Protein AF-T1JHD0-F1 (afdb_monomer_lite)

Sequence (119 aa):
MEEAVSEKTEIKDEDSEDVLVLVELAGIIDSDFSERIIDKNYKILGIETENPIIQIGHNVFSGEFKDPLGTIAIFQEKPEESTPENKQLELKHLVSKKLRMKRTFINEKSQSSSGVSKN

Secondary structure (DSSP, 8-state):
-------------TT-----EEEEEES---TTHHHHHTT--EEEE-TTSSS-EEEETTEEEEEEEE--SS-EEEEEE-TTT-BTTB--EEEEEEE-EEEEEEEE------S--------

Foldseek 3Di:
DDDPPPPVPDPDDPPDDDADEAEAEPDDPDPCVVVVQPPWDKDWDPPVDQWIWIDGPPWIKTKGKDFDDDKDWDWDWPPVPDDPVRTDIDTDDIHGIYIYIYTDDDDDDDPPDPPPDDD

InterPro domains:
  IPR019481 Transcription factor TFIIIC, triple barrel domain [PF10419] (14-106)
  IPR042771 TFIIIC subunit GTF3C6-like [PTHR21860] (9-114)

Organism: Strigamia maritima (NCBI:txid126957)

Structure (mmCIF, N/CA/C/O backbone):
data_AF-T1JHD0-F1
#
_entry.id   AF-T1JHD0-F1
#
loop_
_atom_site.group_PDB
_atom_site.id
_atom_site.type_symbol
_atom_site.label_atom_id
_atom_site.label_alt_id
_atom_site.label_comp_id
_atom_site.label_asym_id
_atom_site.label_entity_id
_atom_site.label_seq_id
_atom_site.pdbx_PDB_ins_code
_atom_site.Cartn_x
_atom_site.Cartn_y
_atom_site.Cartn_z
_atom_site.occupancy
_atom_site.B_iso_or_equiv
_atom_site.auth_seq_id
_atom_site.auth_comp_id
_atom_site.auth_asym_id
_atom_site.auth_atom_id
_atom_site.pdbx_PDB_model_num
ATOM 1 N N . MET A 1 1 ? 43.590 -18.645 9.768 1.00 40.44 1 MET A N 1
ATOM 2 C CA . MET A 1 1 ? 42.411 -17.981 10.349 1.00 40.44 1 MET A CA 1
ATOM 3 C C . MET A 1 1 ? 41.354 -18.025 9.270 1.00 40.44 1 MET A C 1
ATOM 5 O O . MET A 1 1 ? 41.495 -17.314 8.289 1.00 40.44 1 MET A O 1
ATOM 9 N N . GLU A 1 2 ? 40.426 -18.972 9.373 1.00 38.44 2 GLU A N 1
ATOM 10 C CA . GLU A 1 2 ? 39.252 -19.029 8.500 1.00 38.44 2 GLU A CA 1
ATOM 11 C C . GLU A 1 2 ? 38.263 -17.977 8.999 1.00 38.44 2 GLU A C 1
ATOM 13 O O . GLU A 1 2 ? 37.808 -18.041 10.142 1.00 38.44 2 GLU A O 1
ATOM 18 N N . GLU A 1 3 ? 37.980 -16.974 8.172 1.00 41.56 3 GLU A N 1
ATOM 19 C CA . GLU A 1 3 ? 36.838 -16.096 8.393 1.00 41.56 3 GLU A CA 1
ATOM 20 C C . GLU A 1 3 ? 35.576 -16.869 8.013 1.00 41.56 3 GLU A C 1
ATOM 22 O O . GLU A 1 3 ? 35.302 -17.119 6.840 1.00 41.56 3 GLU A O 1
ATOM 27 N N . ALA A 1 4 ? 34.813 -17.278 9.024 1.00 45.16 4 ALA A N 1
ATOM 28 C CA . ALA A 1 4 ? 33.462 -17.771 8.829 1.00 45.16 4 ALA A CA 1
ATOM 29 C C . ALA A 1 4 ? 32.577 -16.594 8.396 1.00 45.16 4 ALA A C 1
ATOM 31 O O . ALA A 1 4 ? 32.208 -15.742 9.208 1.00 45.16 4 ALA A O 1
ATOM 32 N N . VAL A 1 5 ? 32.243 -16.543 7.107 1.00 47.06 5 VAL A N 1
ATOM 33 C CA . VAL A 1 5 ? 31.154 -15.706 6.603 1.00 47.06 5 VAL A CA 1
ATOM 34 C C . VAL A 1 5 ? 29.863 -16.277 7.183 1.00 47.06 5 VAL A C 1
ATOM 36 O O . VAL A 1 5 ? 29.398 -17.341 6.784 1.00 47.06 5 VAL A O 1
ATOM 39 N N . SER A 1 6 ? 29.325 -15.589 8.190 1.00 48.62 6 SER A N 1
ATOM 40 C CA . SER A 1 6 ? 28.012 -15.868 8.767 1.00 48.62 6 SER A CA 1
ATOM 41 C C . SER A 1 6 ? 26.947 -15.450 7.756 1.00 48.62 6 SER A C 1
ATOM 43 O O . SER A 1 6 ? 26.430 -14.332 7.784 1.00 48.62 6 SER A O 1
ATOM 45 N N . GLU A 1 7 ? 26.673 -16.335 6.805 1.00 53.03 7 GLU A N 1
ATOM 46 C CA . GLU A 1 7 ? 25.520 -16.240 5.926 1.00 53.03 7 GLU A CA 1
ATOM 47 C C . GLU A 1 7 ? 24.288 -16.490 6.799 1.00 53.03 7 GLU A C 1
ATOM 49 O O . GLU A 1 7 ? 24.008 -17.611 7.223 1.00 53.03 7 GLU A O 1
ATOM 54 N N . LYS A 1 8 ? 23.599 -15.411 7.182 1.00 49.00 8 LYS A N 1
ATOM 55 C CA . LYS A 1 8 ? 22.377 -15.483 7.979 1.00 49.00 8 LYS A CA 1
ATOM 56 C C . LYS A 1 8 ? 21.274 -16.047 7.084 1.00 49.00 8 LYS A C 1
ATOM 58 O O . LYS A 1 8 ? 20.546 -15.295 6.448 1.00 49.00 8 LYS A O 1
ATOM 63 N N . THR A 1 9 ? 21.208 -17.370 6.994 1.00 47.53 9 THR A N 1
ATOM 64 C CA . THR A 1 9 ? 20.176 -18.091 6.254 1.00 47.53 9 THR A CA 1
ATOM 65 C C . THR A 1 9 ? 18.838 -17.809 6.930 1.00 47.53 9 THR A C 1
ATOM 67 O O . THR A 1 9 ? 18.613 -18.179 8.083 1.00 47.53 9 THR A O 1
ATOM 70 N N . GLU A 1 10 ? 17.975 -17.070 6.242 1.00 58.38 10 GLU A N 1
ATOM 71 C CA . GLU A 1 10 ? 16.596 -16.847 6.653 1.00 58.38 10 GLU A CA 1
ATOM 72 C C . GLU A 1 10 ? 15.873 -18.197 6.550 1.00 58.38 10 GLU A C 1
ATOM 74 O O . GLU A 1 10 ? 15.732 -18.758 5.464 1.00 58.38 10 GLU A O 1
ATOM 79 N N . ILE A 1 11 ? 15.504 -18.777 7.693 1.00 55.44 11 ILE A N 1
ATOM 80 C CA . ILE A 1 11 ? 14.737 -20.023 7.735 1.00 55.44 11 ILE A CA 1
ATOM 81 C C . ILE A 1 11 ? 13.319 -19.661 7.289 1.00 55.44 11 ILE A C 1
ATOM 83 O O . ILE A 1 11 ? 12.556 -19.092 8.065 1.00 55.44 11 ILE A O 1
ATOM 87 N N . LYS A 1 12 ? 12.993 -19.922 6.020 1.00 51.66 12 LYS A N 1
ATOM 88 C CA . LYS A 1 12 ? 11.613 -19.886 5.529 1.00 51.66 12 LYS A CA 1
ATOM 89 C C . LYS A 1 12 ? 10.886 -21.115 6.070 1.00 51.66 12 LYS A C 1
ATOM 91 O O . LYS A 1 12 ? 11.293 -22.236 5.772 1.00 51.66 12 LYS A O 1
ATOM 96 N N . ASP A 1 13 ? 9.832 -20.904 6.852 1.00 64.62 13 ASP A N 1
ATOM 97 C CA . ASP A 1 13 ? 8.902 -21.969 7.228 1.00 64.62 13 ASP A CA 1
ATOM 98 C C . ASP A 1 13 ? 8.265 -22.521 5.940 1.00 64.62 13 ASP A C 1
ATOM 100 O O . ASP A 1 13 ? 7.697 -21.749 5.163 1.00 64.62 13 ASP A O 1
ATOM 104 N N . GLU A 1 14 ? 8.371 -23.833 5.693 1.00 65.25 14 GLU A N 1
ATOM 105 C CA . GLU A 1 14 ? 7.890 -24.499 4.460 1.00 65.25 14 GLU A CA 1
ATOM 106 C C . GLU A 1 14 ? 6.390 -24.274 4.178 1.00 65.25 14 GLU A C 1
ATOM 108 O O . GLU A 1 14 ? 5.963 -24.407 3.034 1.00 65.25 14 GLU A O 1
ATOM 113 N N . ASP A 1 15 ? 5.614 -23.859 5.186 1.00 67.94 15 ASP A N 1
ATOM 114 C CA . ASP A 1 15 ? 4.172 -23.594 5.097 1.00 67.94 15 ASP A CA 1
ATOM 115 C C . ASP A 1 15 ? 3.811 -22.101 4.923 1.00 67.94 15 ASP A C 1
ATOM 117 O O . ASP A 1 15 ? 2.632 -21.740 4.907 1.00 67.94 15 ASP A O 1
ATOM 121 N N . SER A 1 16 ? 4.797 -21.202 4.827 1.00 70.81 16 SER A N 1
ATOM 122 C CA . SER A 1 16 ? 4.551 -19.759 4.680 1.00 70.81 16 SER A CA 1
ATOM 123 C C . SER A 1 16 ? 4.436 -19.336 3.207 1.00 70.81 16 SER A C 1
ATOM 125 O O . SER A 1 16 ? 5.405 -19.357 2.449 1.00 70.81 16 SER A O 1
ATOM 127 N N . GLU A 1 17 ? 3.234 -18.923 2.788 1.00 78.56 17 GLU A N 1
ATOM 128 C CA . GLU A 1 17 ? 2.999 -18.316 1.470 1.00 78.56 17 GLU A CA 1
ATOM 129 C C . GLU A 1 17 ? 3.132 -16.784 1.539 1.00 78.56 17 GLU A C 1
ATOM 131 O O . GLU A 1 17 ? 2.385 -16.110 2.254 1.00 78.56 17 GLU A O 1
ATOM 136 N N . ASP A 1 18 ? 4.058 -16.215 0.762 1.00 82.56 18 ASP A N 1
ATOM 137 C CA . ASP A 1 18 ? 4.188 -14.762 0.616 1.00 82.56 18 ASP A CA 1
ATOM 138 C C . ASP A 1 18 ? 2.971 -14.186 -0.130 1.00 82.56 18 ASP A C 1
ATOM 140 O O . ASP A 1 18 ? 2.602 -14.644 -1.215 1.00 82.56 18 ASP A O 1
ATOM 144 N N . VAL A 1 19 ? 2.359 -13.130 0.414 1.00 86.50 19 VAL A N 1
ATOM 145 C CA . VAL A 1 19 ? 1.182 -12.480 -0.182 1.00 86.50 19 VAL A CA 1
ATOM 146 C C . VAL A 1 19 ? 1.540 -11.093 -0.704 1.00 86.50 19 VAL A C 1
ATOM 148 O O . VAL A 1 19 ? 1.938 -10.209 0.053 1.00 86.50 19 VAL A O 1
ATOM 151 N N . LEU A 1 20 ? 1.308 -10.861 -1.999 1.00 91.19 20 LEU A N 1
ATOM 152 C CA . LEU A 1 20 ? 1.434 -9.538 -2.607 1.00 91.19 20 LEU A CA 1
ATOM 153 C C . LEU A 1 20 ? 0.098 -8.782 -2.554 1.00 91.19 20 LEU A C 1
ATOM 155 O O . LEU A 1 20 ? -0.936 -9.288 -2.994 1.00 91.19 20 LEU A O 1
ATOM 159 N N . VAL A 1 21 ? 0.123 -7.550 -2.038 1.00 93.06 21 VAL A N 1
ATOM 160 C CA . VAL A 1 21 ? -1.062 -6.693 -1.875 1.00 93.06 21 VAL A CA 1
ATOM 161 C C . VAL A 1 21 ? -0.832 -5.347 -2.557 1.00 93.06 21 VAL A C 1
ATOM 163 O O . VAL A 1 21 ? 0.174 -4.684 -2.311 1.00 93.06 21 VAL A O 1
ATOM 166 N N . LEU A 1 22 ? -1.786 -4.904 -3.381 1.00 94.69 22 LEU A N 1
ATOM 167 C CA . LEU A 1 22 ? -1.777 -3.545 -3.925 1.00 94.69 22 LEU A CA 1
ATOM 168 C C . LEU A 1 22 ? -2.252 -2.566 -2.849 1.00 94.69 22 LEU A C 1
ATOM 170 O O . LEU A 1 22 ? -3.399 -2.651 -2.413 1.00 94.69 22 LEU A O 1
ATOM 174 N N . VAL A 1 23 ? -1.421 -1.592 -2.481 1.00 93.88 23 VAL A N 1
ATOM 175 C CA . VAL A 1 23 ? -1.809 -0.516 -1.559 1.00 93.88 23 VAL A CA 1
ATOM 176 C C . VAL A 1 23 ? -2.245 0.719 -2.347 1.00 93.88 23 VAL A C 1
ATOM 178 O O . VAL A 1 23 ? -1.455 1.330 -3.061 1.00 93.88 23 VAL A O 1
ATOM 181 N N . GLU A 1 24 ? -3.509 1.107 -2.199 1.00 93.19 24 GLU A N 1
ATOM 182 C CA . GLU A 1 24 ? -4.081 2.313 -2.802 1.00 93.19 24 GLU A CA 1
ATOM 183 C C . GLU A 1 24 ? -4.148 3.428 -1.749 1.00 93.19 24 GLU A C 1
ATOM 185 O O . GLU A 1 24 ? -4.943 3.346 -0.813 1.00 93.19 24 GLU A O 1
ATOM 190 N N . LEU A 1 25 ? -3.336 4.481 -1.893 1.00 91.75 25 LEU A N 1
ATOM 191 C CA . LEU A 1 25 ? -3.328 5.631 -0.982 1.00 91.75 25 LEU A CA 1
ATOM 192 C C . LEU A 1 25 ? -4.280 6.731 -1.479 1.00 91.75 25 LEU A C 1
ATOM 194 O O . LEU A 1 25 ? -3.984 7.441 -2.437 1.00 91.75 25 LEU A O 1
ATOM 198 N N . ALA A 1 26 ? -5.413 6.915 -0.803 1.00 90.12 26 ALA A N 1
ATOM 199 C CA . ALA A 1 26 ? -6.368 7.982 -1.083 1.00 90.12 26 ALA A CA 1
ATOM 200 C C . ALA A 1 26 ? -6.160 9.202 -0.168 1.00 90.12 26 ALA A C 1
ATOM 202 O O . ALA A 1 26 ? -5.867 9.077 1.026 1.00 90.12 26 ALA A O 1
ATOM 203 N N . GLY A 1 27 ? -6.393 10.400 -0.716 1.00 83.06 27 GLY A N 1
ATOM 204 C CA . GLY A 1 27 ? -6.265 11.666 0.020 1.00 83.06 27 GLY A CA 1
ATOM 205 C C . GLY A 1 27 ? -4.860 12.275 -0.008 1.00 83.06 27 GLY A C 1
ATOM 206 O O . GLY A 1 27 ? -4.562 13.153 0.802 1.00 83.06 27 GLY A O 1
ATOM 207 N N . ILE A 1 28 ? -4.008 11.812 -0.925 1.00 81.44 28 ILE A N 1
ATOM 208 C CA . ILE A 1 28 ? -2.773 12.496 -1.308 1.00 81.44 28 ILE A CA 1
ATOM 209 C C . ILE A 1 28 ? -3.120 13.544 -2.364 1.00 81.44 28 ILE A C 1
ATOM 211 O O . ILE A 1 28 ? -3.736 13.212 -3.373 1.00 81.44 28 ILE A O 1
ATOM 215 N N . ILE A 1 29 ? -2.751 14.797 -2.114 1.00 72.38 29 ILE A N 1
ATOM 216 C CA . ILE A 1 29 ? -2.977 15.919 -3.043 1.00 72.38 29 ILE A CA 1
ATOM 217 C C . ILE A 1 29 ? -1.648 16.371 -3.669 1.00 72.38 29 ILE A C 1
ATOM 219 O O . ILE A 1 29 ? -1.632 16.920 -4.767 1.00 72.38 29 ILE A O 1
ATOM 223 N N . ASP A 1 30 ? -0.531 16.090 -2.997 1.00 77.62 30 ASP A N 1
ATOM 224 C CA . ASP A 1 30 ? 0.801 16.483 -3.442 1.00 77.62 30 ASP A CA 1
ATOM 225 C C . ASP A 1 30 ? 1.279 15.588 -4.592 1.00 77.62 30 ASP A C 1
ATOM 227 O O . ASP A 1 30 ? 1.412 14.371 -4.434 1.00 77.62 30 ASP A O 1
ATOM 231 N N . SER A 1 31 ? 1.571 16.193 -5.743 1.00 77.06 31 SER A N 1
ATOM 232 C CA . SER A 1 31 ? 2.011 15.492 -6.957 1.00 77.06 31 SER A CA 1
ATOM 233 C C . SER A 1 31 ? 3.383 14.823 -6.824 1.00 77.06 31 SER A C 1
ATOM 235 O O . SER A 1 31 ? 3.651 13.836 -7.497 1.00 77.06 31 SER A O 1
ATOM 237 N N . ASP A 1 32 ? 4.239 15.336 -5.943 1.00 80.88 32 ASP A N 1
ATOM 238 C CA . ASP A 1 32 ? 5.585 14.837 -5.639 1.00 80.88 32 ASP A CA 1
ATOM 239 C C . ASP A 1 32 ? 5.598 13.862 -4.447 1.00 80.88 32 ASP A C 1
ATOM 241 O O . ASP A 1 32 ? 6.660 13.434 -3.994 1.00 80.88 32 ASP A O 1
ATOM 245 N N . PHE A 1 33 ? 4.429 13.486 -3.909 1.00 80.81 33 PHE A N 1
ATOM 246 C CA . PHE A 1 33 ? 4.352 12.584 -2.760 1.00 80.81 33 PHE A CA 1
ATOM 247 C C . PHE A 1 33 ? 5.124 11.286 -2.997 1.00 80.81 33 PHE A C 1
ATOM 249 O O . PHE A 1 33 ? 5.882 10.887 -2.119 1.00 80.81 33 PHE A O 1
ATOM 256 N N . SER A 1 34 ? 4.973 10.680 -4.179 1.00 80.44 34 SER A N 1
ATOM 257 C CA . SER A 1 34 ? 5.671 9.452 -4.571 1.00 80.44 34 SER A CA 1
ATOM 258 C C . SER A 1 34 ? 7.187 9.598 -4.446 1.00 80.44 34 SER A C 1
ATOM 260 O O . SER A 1 34 ? 7.820 8.773 -3.79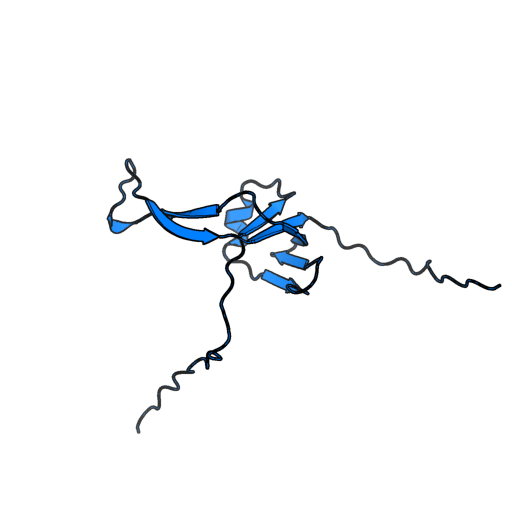7 1.00 80.44 34 SER A O 1
ATOM 262 N N . GLU A 1 35 ? 7.762 10.682 -4.970 1.00 83.00 35 GLU A N 1
ATOM 263 C CA . GLU A 1 35 ? 9.206 10.947 -4.907 1.00 83.00 35 GLU A CA 1
ATOM 264 C C . GLU A 1 35 ? 9.694 11.076 -3.461 1.00 83.00 35 GLU A C 1
ATOM 266 O O . GLU A 1 35 ? 10.723 10.521 -3.083 1.00 83.00 35 GLU A O 1
ATOM 271 N N . ARG A 1 36 ? 8.911 11.742 -2.605 1.00 80.25 36 ARG A N 1
ATOM 272 C CA . ARG A 1 36 ? 9.278 11.952 -1.199 1.00 80.25 36 ARG A CA 1
ATOM 273 C C . ARG A 1 36 ? 9.198 10.701 -0.336 1.00 80.25 36 ARG A C 1
ATOM 275 O O . ARG A 1 36 ? 9.757 10.728 0.763 1.00 80.25 36 ARG A O 1
ATOM 282 N N . ILE A 1 37 ? 8.455 9.673 -0.755 1.00 79.69 37 ILE A N 1
ATOM 283 C CA . ILE A 1 37 ? 8.232 8.466 0.051 1.00 79.69 37 ILE A CA 1
ATOM 284 C C . ILE A 1 37 ? 9.068 7.262 -0.372 1.00 79.69 37 ILE A C 1
ATOM 286 O O . ILE A 1 37 ? 9.168 6.339 0.431 1.00 79.69 37 ILE A O 1
ATOM 290 N N . ILE A 1 38 ? 9.680 7.277 -1.562 1.00 76.88 38 ILE A N 1
ATOM 291 C CA . ILE A 1 38 ? 10.498 6.160 -2.072 1.00 76.88 38 ILE A CA 1
ATOM 292 C C . ILE A 1 38 ? 11.583 5.750 -1.064 1.00 76.88 38 ILE A C 1
ATOM 294 O O . ILE A 1 38 ? 11.748 4.563 -0.801 1.00 76.88 38 ILE A O 1
ATOM 298 N N . ASP A 1 39 ? 12.225 6.722 -0.413 1.00 78.19 39 ASP A N 1
ATOM 299 C CA . ASP A 1 39 ? 13.304 6.475 0.556 1.00 78.19 39 ASP A CA 1
ATOM 300 C C . ASP A 1 39 ? 12.846 6.554 2.024 1.00 78.19 39 ASP A C 1
ATOM 302 O O . ASP A 1 39 ? 13.659 6.684 2.946 1.00 78.19 39 ASP A O 1
ATOM 306 N N . LYS A 1 40 ? 11.533 6.565 2.286 1.00 79.75 40 LYS A N 1
ATOM 307 C CA . LYS A 1 40 ? 11.011 6.696 3.652 1.00 79.75 40 LYS A CA 1
ATOM 308 C C . LYS A 1 40 ? 10.720 5.337 4.257 1.00 79.75 40 LYS A C 1
ATOM 310 O O . LYS A 1 40 ? 10.012 4.512 3.692 1.00 79.75 40 LYS A O 1
ATOM 315 N N . ASN A 1 41 ? 11.151 5.182 5.505 1.00 84.38 41 ASN A N 1
ATOM 316 C CA . ASN A 1 41 ? 10.670 4.104 6.353 1.00 84.38 41 ASN A CA 1
ATOM 317 C C . ASN A 1 41 ? 9.154 4.226 6.535 1.00 84.38 41 ASN A C 1
ATOM 319 O O . ASN A 1 41 ? 8.631 5.304 6.846 1.00 84.38 41 ASN A O 1
ATOM 323 N N . TYR A 1 42 ? 8.470 3.100 6.393 1.00 89.50 42 TYR A N 1
ATOM 324 C CA . TYR A 1 42 ? 7.056 2.960 6.693 1.00 89.50 42 TYR A CA 1
ATOM 325 C C . TYR A 1 42 ? 6.868 2.070 7.919 1.00 89.50 42 TYR A C 1
ATOM 327 O O . TYR A 1 42 ? 7.700 1.222 8.241 1.00 89.50 42 TYR A O 1
ATOM 335 N N . LYS A 1 43 ? 5.766 2.289 8.632 1.00 94.12 43 LYS A N 1
ATOM 336 C CA . LYS A 1 43 ? 5.338 1.449 9.754 1.00 94.12 43 LYS A CA 1
ATOM 337 C C . LYS A 1 43 ? 3.943 0.937 9.470 1.00 94.12 43 LYS A C 1
ATOM 339 O O . LYS A 1 43 ? 3.099 1.707 9.016 1.00 94.12 43 LYS A O 1
ATOM 344 N N . ILE A 1 44 ? 3.713 -0.332 9.769 1.00 95.00 44 ILE A N 1
ATOM 345 C CA . ILE A 1 44 ? 2.416 -0.983 9.612 1.00 95.00 44 ILE A CA 1
ATOM 346 C C . ILE A 1 44 ? 1.996 -1.504 10.981 1.00 95.00 44 ILE A C 1
ATOM 348 O O . ILE A 1 44 ? 2.800 -2.105 11.692 1.00 95.00 44 ILE A O 1
ATOM 352 N N . LEU A 1 45 ? 0.746 -1.257 11.356 1.00 97.06 45 LEU A N 1
ATOM 353 C CA . LEU A 1 45 ? 0.143 -1.760 12.582 1.00 97.06 45 LEU A CA 1
ATOM 354 C C . LEU A 1 45 ? -1.139 -2.513 12.236 1.00 97.06 45 LEU A C 1
ATOM 356 O O . LEU A 1 45 ? -2.018 -1.968 11.571 1.00 97.06 45 LEU A O 1
ATOM 360 N N . GLY A 1 46 ? -1.242 -3.749 12.725 1.00 96.31 46 GLY A N 1
ATOM 361 C CA . GLY A 1 46 ? -2.452 -4.558 12.600 1.00 96.31 46 GLY A CA 1
ATOM 362 C C . GLY A 1 46 ? -2.784 -4.952 11.161 1.00 96.31 46 GLY A C 1
ATOM 363 O O . GLY A 1 46 ? -3.943 -4.847 10.780 1.00 96.31 46 GLY A O 1
ATOM 364 N N . ILE A 1 47 ? -1.798 -5.394 10.366 1.00 94.31 47 ILE A N 1
ATOM 365 C CA . ILE A 1 47 ? -2.018 -5.818 8.967 1.00 94.31 47 ILE A CA 1
ATOM 366 C C . ILE A 1 47 ? -3.053 -6.944 8.835 1.00 94.31 47 ILE A C 1
ATOM 368 O O . ILE A 1 47 ? -3.798 -6.965 7.867 1.00 94.31 47 ILE A O 1
ATOM 372 N N . GLU A 1 48 ? -3.154 -7.805 9.847 1.00 92.81 48 GLU A N 1
ATOM 373 C CA . GLU A 1 48 ? -4.131 -8.901 9.921 1.00 92.81 48 GLU A CA 1
ATOM 374 C C . GLU A 1 48 ? -5.520 -8.456 10.410 1.00 92.81 48 GLU A C 1
ATOM 376 O O . GLU A 1 48 ? -6.424 -9.271 10.577 1.00 92.81 48 GLU A O 1
ATOM 381 N N . THR A 1 49 ? -5.700 -7.169 10.716 1.00 95.81 49 THR A N 1
ATOM 382 C CA . THR A 1 49 ? -6.982 -6.635 11.191 1.00 95.81 49 THR A CA 1
ATOM 383 C C . THR A 1 49 ? -7.801 -6.082 10.031 1.00 95.81 49 THR A C 1
ATOM 385 O O . THR A 1 49 ? -7.268 -5.749 8.976 1.00 95.81 49 THR A O 1
ATOM 388 N N . GLU A 1 50 ? -9.105 -5.904 10.244 1.00 94.69 50 GLU A N 1
ATOM 389 C CA . GLU A 1 50 ? -9.985 -5.268 9.254 1.00 94.69 50 GLU A CA 1
ATOM 390 C C . GLU A 1 50 ? -9.581 -3.819 8.936 1.00 94.69 50 GLU A C 1
ATOM 392 O O . GLU A 1 50 ? -9.869 -3.326 7.846 1.00 94.69 50 GLU A O 1
ATOM 397 N N . ASN A 1 51 ? -8.916 -3.141 9.883 1.00 96.44 51 ASN A N 1
ATOM 398 C CA . ASN A 1 51 ? -8.575 -1.722 9.808 1.00 96.44 51 ASN A CA 1
ATOM 399 C C . ASN A 1 51 ? -7.078 -1.484 10.091 1.00 96.44 51 ASN A C 1
ATOM 401 O O . ASN A 1 51 ? -6.731 -0.923 11.138 1.00 96.44 51 ASN A O 1
ATOM 405 N N . PRO A 1 52 ? -6.167 -1.911 9.197 1.00 97.38 52 PRO A N 1
ATOM 406 C CA . PRO A 1 52 ? -4.737 -1.719 9.392 1.00 97.38 52 PRO A CA 1
ATOM 407 C C . PRO A 1 52 ? -4.361 -0.238 9.313 1.00 97.38 52 PRO A C 1
ATOM 409 O O . PRO A 1 52 ? -4.946 0.537 8.553 1.00 97.38 52 PRO A O 1
ATOM 412 N N . ILE A 1 53 ? -3.328 0.153 10.055 1.00 97.25 53 ILE A N 1
ATOM 413 C CA . ILE A 1 53 ? -2.777 1.509 10.019 1.00 97.25 53 ILE A CA 1
ATOM 414 C C . ILE A 1 53 ? -1.409 1.484 9.345 1.00 97.25 53 ILE A C 1
ATOM 416 O O . ILE A 1 53 ? -0.548 0.687 9.715 1.00 97.25 53 ILE A O 1
ATOM 420 N N . ILE A 1 54 ? -1.185 2.392 8.394 1.00 95.31 54 ILE A N 1
ATOM 421 C CA . ILE A 1 54 ? 0.137 2.623 7.799 1.00 95.31 54 ILE A CA 1
ATOM 422 C C . ILE A 1 54 ? 0.565 4.056 8.083 1.00 95.31 54 ILE A C 1
ATOM 424 O O . ILE A 1 54 ? -0.196 4.999 7.864 1.00 95.31 54 ILE A O 1
ATOM 428 N N . GLN A 1 55 ? 1.804 4.227 8.533 1.00 93.56 55 GLN A N 1
ATOM 429 C CA . GLN A 1 55 ? 2.448 5.528 8.638 1.00 93.56 55 GLN A CA 1
ATOM 430 C C . GLN A 1 55 ? 3.609 5.621 7.647 1.00 93.56 55 GLN A C 1
ATOM 432 O O . GLN A 1 55 ? 4.528 4.805 7.693 1.00 93.56 55 GLN A O 1
ATOM 437 N N . ILE A 1 56 ? 3.586 6.650 6.796 1.00 91.06 56 ILE A N 1
ATOM 438 C CA . ILE A 1 56 ? 4.646 6.970 5.831 1.00 91.06 56 ILE A CA 1
ATOM 439 C C . ILE A 1 56 ? 5.105 8.404 6.097 1.00 91.06 56 ILE A C 1
ATOM 441 O O . ILE A 1 56 ? 4.373 9.372 5.855 1.00 91.06 56 ILE A O 1
ATOM 445 N N . GLY A 1 57 ? 6.308 8.552 6.654 1.00 87.62 57 GLY A N 1
ATOM 446 C CA . GLY A 1 57 ? 6.769 9.837 7.177 1.00 87.62 57 GLY A CA 1
ATOM 447 C C . GLY A 1 57 ? 5.798 10.390 8.229 1.00 87.62 57 GLY A C 1
ATOM 448 O O . GLY A 1 57 ? 5.581 9.774 9.273 1.00 87.62 57 GLY A O 1
ATOM 449 N N . HIS A 1 58 ? 5.216 11.561 7.961 1.00 86.31 58 HIS A N 1
ATOM 450 C CA . HIS A 1 58 ? 4.274 12.232 8.871 1.00 86.31 58 HIS A CA 1
ATOM 451 C C . HIS A 1 58 ? 2.804 11.917 8.552 1.00 86.31 58 HIS A C 1
ATOM 453 O O . HIS A 1 58 ? 1.906 12.393 9.242 1.00 86.31 58 HIS A O 1
ATOM 459 N N . ASN A 1 59 ? 2.537 11.151 7.492 1.00 90.00 59 ASN A N 1
ATOM 460 C CA . ASN A 1 59 ? 1.181 10.833 7.072 1.00 90.00 59 ASN A CA 1
ATOM 461 C C . ASN A 1 59 ? 0.750 9.492 7.649 1.00 90.00 59 ASN A C 1
ATOM 463 O O . ASN A 1 59 ? 1.465 8.501 7.519 1.00 90.00 59 ASN A O 1
ATOM 467 N N . VAL A 1 60 ? -0.436 9.477 8.250 1.00 93.75 60 VAL A N 1
ATOM 468 C CA . VAL A 1 60 ? -1.068 8.280 8.799 1.00 93.75 60 VAL A CA 1
ATOM 469 C C . VAL A 1 60 ? -2.280 7.943 7.945 1.00 93.75 60 VAL A C 1
ATOM 471 O O . VAL A 1 60 ? -3.033 8.827 7.531 1.00 93.75 60 VAL A O 1
ATOM 474 N N . PHE A 1 61 ? -2.462 6.659 7.669 1.00 95.50 61 PHE A N 1
ATOM 475 C CA . PHE A 1 61 ? -3.561 6.139 6.877 1.00 95.50 61 PHE A CA 1
ATOM 476 C C . PHE A 1 61 ? -4.236 4.993 7.614 1.00 95.50 61 PHE A C 1
ATOM 478 O O . PHE A 1 61 ? -3.552 4.1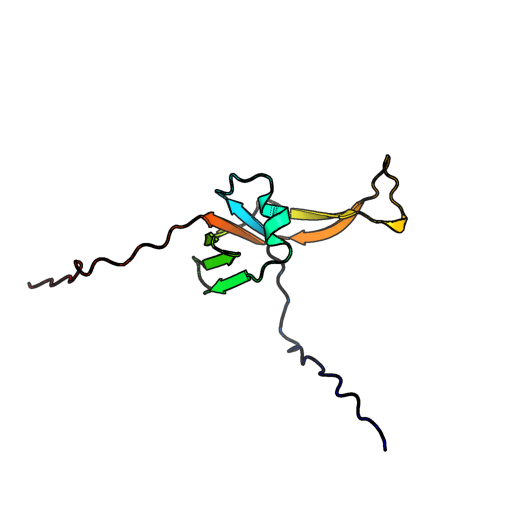68 8.214 1.00 95.50 61 PHE A O 1
ATOM 485 N N . SER A 1 62 ? -5.561 4.931 7.512 1.00 96.81 62 SER A N 1
ATOM 486 C CA . SER A 1 62 ? -6.367 3.796 7.958 1.00 96.81 62 SER A CA 1
ATOM 487 C C . SER A 1 62 ? -6.900 3.043 6.745 1.00 96.81 62 SER A C 1
ATOM 489 O O . SER A 1 62 ? -7.340 3.670 5.772 1.00 96.81 62 SER A O 1
ATOM 491 N N . GLY A 1 63 ? -6.777 1.723 6.776 1.00 97.00 63 GLY A N 1
ATOM 492 C CA . GLY A 1 63 ? -7.028 0.833 5.655 1.00 97.00 63 GLY A CA 1
ATOM 493 C C . GLY A 1 63 ? -8.290 0.005 5.775 1.00 97.00 63 GLY A C 1
ATOM 494 O O . GLY A 1 63 ? -8.833 -0.163 6.854 1.00 97.00 63 GLY A O 1
ATOM 495 N N . GLU A 1 64 ? -8.714 -0.548 4.647 1.00 97.06 64 GLU A N 1
ATOM 496 C CA . GLU A 1 64 ? -9.681 -1.639 4.565 1.00 97.06 64 GLU A CA 1
ATOM 497 C C . GLU A 1 64 ? -9.298 -2.520 3.369 1.00 97.06 64 GLU A C 1
ATOM 499 O O . GLU A 1 64 ? -9.021 -2.003 2.274 1.00 97.06 64 GLU A O 1
ATOM 504 N N . PHE A 1 65 ? -9.269 -3.841 3.553 1.00 95.81 65 PHE A N 1
ATOM 505 C CA . PHE A 1 65 ? -9.070 -4.766 2.438 1.00 95.81 65 PHE A CA 1
ATOM 506 C C . PHE A 1 65 ? -10.288 -4.756 1.512 1.00 95.81 65 PHE A C 1
ATOM 508 O O . PHE A 1 65 ? -11.436 -4.706 1.948 1.00 95.81 65 PHE A O 1
ATOM 515 N N . LYS A 1 66 ? -10.034 -4.773 0.207 1.00 94.00 66 LYS A N 1
ATOM 516 C CA . LYS A 1 66 ? -11.050 -4.800 -0.840 1.00 94.00 66 LYS A CA 1
ATOM 517 C C . LYS A 1 66 ? -10.689 -5.853 -1.867 1.00 94.00 66 LYS A C 1
ATOM 519 O O . LYS A 1 66 ? -9.571 -5.855 -2.384 1.00 94.00 66 LYS A O 1
ATOM 524 N N . ASP A 1 67 ? -11.677 -6.651 -2.236 1.00 89.88 67 ASP A N 1
ATOM 525 C CA . ASP A 1 67 ? -11.553 -7.558 -3.365 1.00 89.88 67 ASP A CA 1
ATOM 526 C C . ASP A 1 67 ? -11.681 -6.752 -4.668 1.00 89.88 67 ASP A C 1
ATOM 528 O O . ASP A 1 67 ? -12.692 -6.071 -4.886 1.00 89.88 67 ASP A O 1
ATOM 532 N N . PRO A 1 68 ? -10.648 -6.739 -5.527 1.00 88.56 68 PRO A N 1
ATOM 533 C CA . PRO A 1 68 ? -10.764 -6.153 -6.849 1.00 88.56 68 PRO A CA 1
ATOM 534 C C . PRO A 1 68 ? -11.680 -7.017 -7.726 1.00 88.56 68 PRO A C 1
ATOM 536 O O . PRO A 1 68 ? -11.702 -8.242 -7.625 1.00 88.56 68 PRO A O 1
ATOM 539 N N . LEU A 1 69 ? -12.409 -6.381 -8.644 1.00 90.19 69 LEU A N 1
ATOM 540 C CA . LEU A 1 69 ? -13.054 -7.111 -9.732 1.00 90.19 69 LEU A CA 1
ATOM 541 C C . LEU A 1 69 ? -11.986 -7.468 -10.773 1.00 90.19 69 LEU A C 1
ATOM 543 O O . LEU A 1 69 ? -11.453 -6.581 -11.439 1.00 90.19 69 LEU A O 1
ATOM 547 N N . GLY A 1 70 ? -11.677 -8.758 -10.903 1.00 90.25 70 GLY A N 1
ATOM 548 C CA . GLY A 1 70 ? -10.653 -9.264 -11.820 1.00 90.25 70 GLY A CA 1
ATOM 549 C C . GLY A 1 70 ? -9.258 -9.336 -11.192 1.00 90.25 70 GLY A C 1
ATOM 550 O O . GLY A 1 70 ? -9.111 -9.523 -9.987 1.00 90.25 70 GLY A O 1
ATOM 551 N N . THR A 1 71 ? -8.222 -9.212 -12.022 1.00 91.88 71 THR A N 1
ATOM 552 C CA . THR A 1 71 ? -6.815 -9.316 -11.608 1.00 91.88 71 THR A CA 1
ATOM 553 C C . THR A 1 71 ? -6.079 -8.028 -11.938 1.00 91.88 71 THR A C 1
ATOM 555 O O . THR A 1 71 ? -6.211 -7.493 -13.037 1.00 91.88 71 THR A O 1
ATOM 558 N N . ILE A 1 72 ? -5.285 -7.533 -10.994 1.00 94.00 72 ILE A N 1
ATOM 559 C CA . ILE A 1 72 ? -4.422 -6.373 -11.205 1.00 94.00 72 ILE A CA 1
ATOM 560 C C . ILE A 1 72 ? -3.092 -6.875 -11.772 1.00 94.00 72 ILE A C 1
ATOM 562 O O . ILE A 1 72 ? -2.410 -7.667 -11.127 1.00 94.00 72 ILE A O 1
ATOM 566 N N . ALA A 1 73 ? -2.712 -6.404 -12.958 1.00 94.75 73 ALA A N 1
ATOM 567 C CA . ALA A 1 73 ? -1.412 -6.683 -13.564 1.00 94.75 73 ALA A CA 1
ATOM 568 C C . ALA A 1 73 ? -0.464 -5.492 -13.365 1.00 94.75 73 ALA A C 1
ATOM 570 O O . ALA A 1 73 ? -0.804 -4.361 -13.714 1.00 94.75 73 ALA A O 1
ATOM 571 N N . ILE A 1 74 ? 0.720 -5.745 -12.806 1.00 94.56 74 ILE A N 1
ATOM 572 C CA . ILE A 1 74 ? 1.776 -4.745 -12.605 1.00 94.56 74 ILE A CA 1
ATOM 573 C C . ILE A 1 74 ? 2.894 -5.035 -13.600 1.00 94.56 74 ILE A C 1
ATOM 575 O O . ILE A 1 74 ? 3.442 -6.137 -13.609 1.00 94.56 74 ILE A O 1
ATOM 579 N N . PHE A 1 75 ? 3.241 -4.037 -14.407 1.00 95.19 75 PHE A N 1
ATOM 580 C CA . PHE A 1 75 ? 4.319 -4.108 -15.389 1.00 95.19 75 PHE A CA 1
ATOM 581 C C . PHE A 1 75 ? 5.530 -3.303 -14.918 1.00 95.19 75 PHE A C 1
ATOM 583 O O . PHE A 1 75 ? 5.372 -2.305 -14.214 1.00 95.19 75 PHE A O 1
ATOM 590 N N . GLN A 1 76 ? 6.728 -3.720 -15.320 1.00 92.94 76 GLN A N 1
ATOM 591 C CA . GLN A 1 76 ? 7.955 -2.941 -15.147 1.00 92.94 76 GLN A CA 1
ATOM 592 C C . GLN A 1 76 ? 8.636 -2.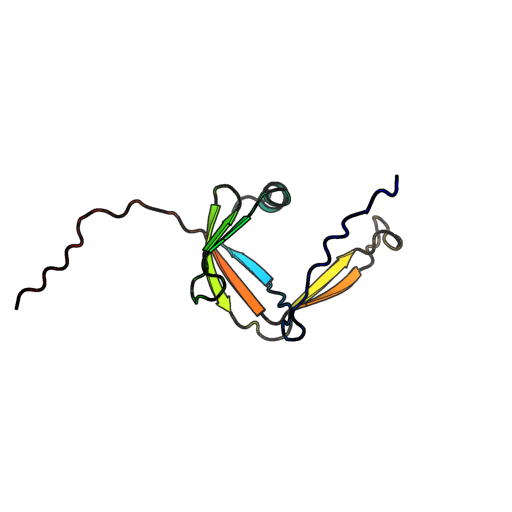697 -16.493 1.00 92.94 76 GLN A C 1
ATOM 594 O O . GLN A 1 76 ? 8.479 -3.487 -17.423 1.00 92.94 76 GLN A O 1
ATOM 599 N N . GLU A 1 77 ? 9.364 -1.586 -16.600 1.00 93.06 77 GLU A N 1
ATOM 600 C CA . GLU A 1 77 ? 10.200 -1.310 -17.770 1.00 93.06 77 GLU A CA 1
ATOM 601 C C . GLU A 1 77 ? 11.384 -2.279 -17.796 1.00 93.06 77 GLU A C 1
ATOM 603 O O . GLU A 1 77 ? 12.004 -2.521 -16.762 1.00 93.06 77 GLU A O 1
ATOM 608 N N . LYS A 1 78 ? 11.704 -2.801 -18.982 1.00 91.69 78 LYS A N 1
ATOM 609 C CA . LYS A 1 78 ? 12.922 -3.568 -19.253 1.00 91.69 78 LYS A CA 1
ATOM 610 C C . LYS A 1 78 ? 14.024 -2.598 -19.678 1.00 91.69 78 LYS A C 1
ATOM 612 O O . LYS A 1 78 ? 14.028 -2.199 -20.846 1.0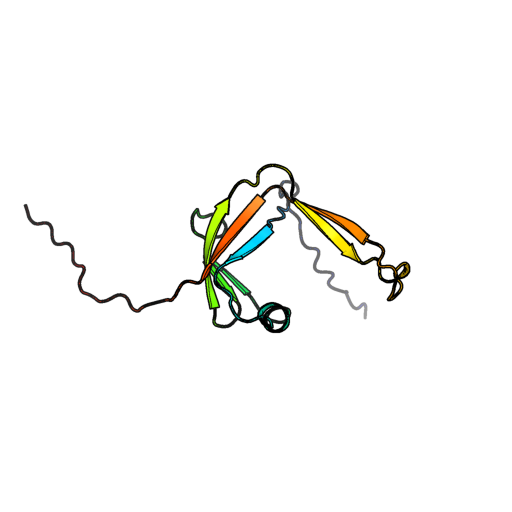0 91.69 78 LYS A O 1
ATOM 617 N N . PRO A 1 79 ? 14.945 -2.184 -18.787 1.00 81.88 79 PRO A N 1
ATOM 618 C CA . PRO A 1 79 ? 15.860 -1.080 -19.080 1.00 81.88 79 PRO A CA 1
ATOM 619 C C . PRO A 1 79 ? 16.801 -1.401 -20.244 1.00 81.88 79 PRO A C 1
ATOM 621 O O . PRO A 1 79 ? 17.133 -0.523 -21.029 1.00 81.88 79 PRO A O 1
ATOM 624 N N . GLU A 1 80 ? 17.187 -2.671 -20.374 1.00 85.31 80 GLU A N 1
ATOM 625 C CA . GLU A 1 80 ? 18.121 -3.158 -21.396 1.00 85.31 80 GLU A CA 1
ATOM 626 C C . GLU A 1 80 ? 17.522 -3.165 -22.810 1.00 85.31 80 GLU A C 1
ATOM 628 O O . GLU A 1 80 ? 18.247 -3.050 -23.794 1.00 85.31 80 GLU A O 1
ATOM 633 N N . GLU A 1 81 ? 16.197 -3.282 -22.916 1.00 83.06 81 GLU A N 1
ATOM 634 C CA . GLU A 1 81 ? 15.470 -3.389 -24.188 1.00 83.06 81 GLU A CA 1
ATOM 635 C C . GLU A 1 81 ? 14.690 -2.104 -24.526 1.00 83.06 81 GLU A C 1
ATOM 637 O O . GLU A 1 81 ? 14.044 -2.023 -25.572 1.00 83.06 81 GLU A O 1
ATOM 642 N N . SER A 1 82 ? 14.723 -1.103 -23.640 1.00 83.88 82 SER A N 1
ATOM 643 C CA . SER A 1 82 ? 13.959 0.137 -23.780 1.00 83.88 82 SER A CA 1
ATOM 644 C C . SER A 1 82 ? 14.800 1.260 -24.375 1.00 83.88 82 SER A C 1
ATOM 646 O O . SER A 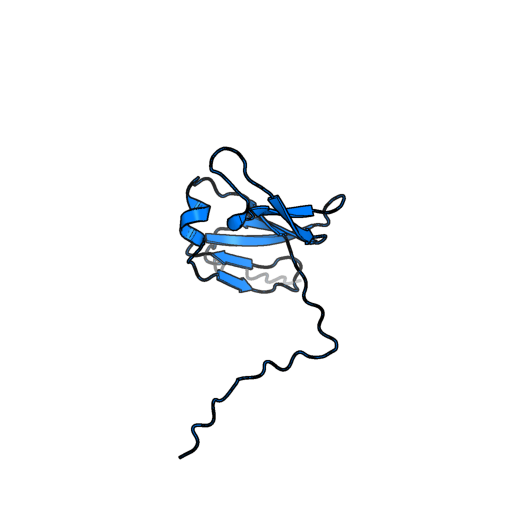1 82 ? 15.945 1.482 -23.990 1.00 83.88 82 SER A O 1
ATOM 648 N N . THR A 1 83 ? 14.195 2.036 -25.270 1.00 86.44 83 THR A N 1
ATOM 649 C CA . THR A 1 83 ? 14.728 3.321 -25.736 1.00 86.44 83 THR A CA 1
ATOM 650 C C . THR A 1 83 ? 13.849 4.467 -25.215 1.00 86.44 83 THR A C 1
ATOM 652 O O . THR A 1 83 ? 12.703 4.230 -24.822 1.00 86.44 83 THR A O 1
ATOM 655 N N . PRO A 1 84 ? 14.324 5.731 -25.218 1.00 83.38 84 PRO A N 1
ATOM 656 C CA . PRO A 1 84 ? 13.515 6.880 -24.784 1.00 83.38 84 PRO A CA 1
ATOM 657 C C . PRO A 1 84 ? 12.181 7.028 -25.534 1.00 83.38 84 PRO A C 1
ATOM 659 O O . PRO A 1 84 ? 11.225 7.592 -25.011 1.00 83.38 84 PRO A O 1
ATOM 662 N N . GLU A 1 85 ? 12.133 6.515 -26.761 1.00 86.75 85 GLU A N 1
ATOM 663 C CA . GLU A 1 85 ? 11.003 6.572 -27.690 1.00 86.75 85 GLU A CA 1
ATOM 664 C C . GLU A 1 85 ? 10.187 5.270 -27.747 1.00 86.75 85 GLU A C 1
ATOM 666 O O . GLU A 1 85 ? 9.057 5.282 -28.232 1.00 86.75 85 GLU A O 1
ATOM 671 N N . ASN A 1 86 ? 10.717 4.160 -27.222 1.00 87.00 86 ASN A N 1
ATOM 672 C CA . ASN A 1 86 ? 10.027 2.876 -27.165 1.00 87.00 86 ASN A CA 1
ATOM 673 C C . ASN A 1 86 ? 10.359 2.123 -25.870 1.00 87.00 86 ASN A C 1
ATOM 675 O O . ASN A 1 86 ? 11.405 1.484 -25.743 1.00 87.00 86 ASN A O 1
ATOM 679 N N . LYS A 1 87 ? 9.439 2.193 -24.908 1.00 89.00 87 LYS A N 1
ATOM 680 C CA . LYS A 1 87 ? 9.559 1.512 -23.618 1.00 89.00 87 LYS A CA 1
ATOM 681 C C . LYS A 1 87 ? 9.021 0.092 -23.724 1.00 89.00 87 LYS A C 1
ATOM 683 O O . LYS A 1 87 ? 7.824 -0.098 -23.936 1.00 89.00 87 LYS A O 1
ATOM 688 N N . GLN A 1 88 ? 9.894 -0.891 -23.535 1.00 93.12 88 GLN A N 1
ATOM 689 C CA . GLN A 1 88 ? 9.493 -2.290 -23.443 1.00 93.12 88 GLN A CA 1
ATOM 690 C C . GLN A 1 88 ? 9.042 -2.598 -22.019 1.00 93.12 88 GLN A C 1
ATOM 692 O O . GLN A 1 88 ? 9.751 -2.314 -21.052 1.00 93.12 88 GLN A O 1
ATOM 697 N N . LEU A 1 89 ? 7.849 -3.175 -21.895 1.00 94.12 89 LEU A N 1
ATOM 698 C CA . LEU A 1 89 ? 7.252 -3.536 -20.615 1.00 94.12 89 LEU A CA 1
ATOM 699 C C . LEU A 1 89 ? 7.215 -5.051 -20.461 1.00 94.12 89 LEU A C 1
ATOM 701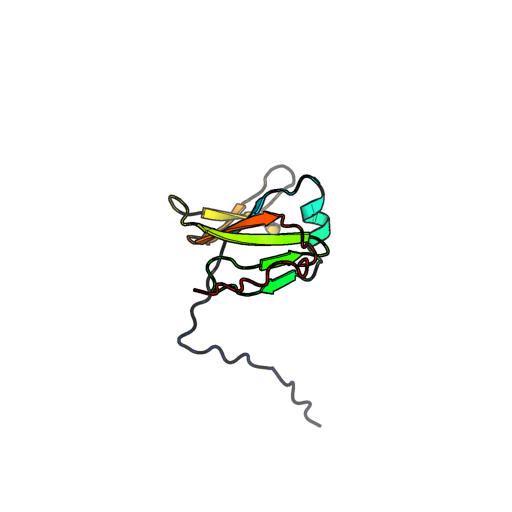 O O . LEU A 1 89 ? 6.860 -5.772 -21.392 1.00 94.12 89 LEU A O 1
ATOM 705 N N . GLU A 1 90 ? 7.506 -5.526 -19.259 1.00 94.56 90 GLU A N 1
ATOM 706 C CA . GLU A 1 90 ? 7.306 -6.919 -18.879 1.00 94.56 90 GLU A CA 1
ATOM 707 C C . GLU A 1 90 ? 6.332 -7.038 -17.714 1.00 94.56 90 GLU A C 1
ATOM 709 O O . GLU A 1 90 ? 6.284 -6.185 -16.825 1.00 94.56 90 GLU A O 1
ATOM 714 N N . LEU A 1 91 ? 5.527 -8.100 -17.731 1.00 95.56 91 LEU A N 1
ATOM 715 C CA . LEU A 1 91 ? 4.633 -8.411 -16.626 1.00 95.56 91 LEU A CA 1
ATOM 716 C C . LEU A 1 91 ? 5.475 -8.804 -15.407 1.00 95.56 91 LEU A C 1
ATOM 718 O O . LEU A 1 91 ? 6.160 -9.822 -15.436 1.00 95.56 91 LEU A O 1
ATOM 722 N N . LYS A 1 92 ? 5.390 -8.015 -14.335 1.00 94.44 92 LYS A N 1
ATOM 723 C CA . LYS A 1 92 ? 6.122 -8.246 -13.086 1.00 94.44 92 LYS A CA 1
ATOM 724 C C . LYS A 1 92 ? 5.296 -9.047 -12.086 1.00 94.44 92 LYS A C 1
ATOM 726 O O . LYS A 1 92 ? 5.789 -10.005 -11.500 1.00 94.44 92 LYS A O 1
ATOM 731 N N . HIS A 1 93 ? 4.039 -8.649 -11.878 1.00 94.75 93 HIS A N 1
ATOM 732 C CA . HIS A 1 93 ? 3.179 -9.255 -10.863 1.00 94.75 93 HIS A CA 1
ATOM 733 C C . HIS A 1 93 ? 1.713 -9.325 -11.288 1.00 94.75 93 HIS A C 1
ATOM 735 O O . HIS A 1 93 ? 1.209 -8.446 -11.989 1.00 94.75 93 HIS A O 1
ATOM 741 N N . LEU A 1 94 ? 1.020 -10.341 -10.774 1.00 93.69 94 LEU A N 1
ATOM 742 C CA . LEU A 1 94 ? -0.435 -10.449 -10.775 1.00 93.69 94 LEU A CA 1
ATOM 743 C C . LEU A 1 94 ? -0.917 -10.388 -9.327 1.00 93.69 94 LEU A C 1
ATOM 745 O O . LEU A 1 94 ? -0.440 -11.137 -8.479 1.00 93.69 94 LEU A O 1
ATOM 749 N N . VAL A 1 95 ? -1.839 -9.476 -9.043 1.00 94.38 95 VAL A N 1
ATOM 750 C CA . VAL A 1 95 ? -2.319 -9.192 -7.690 1.00 94.38 95 VAL A CA 1
ATOM 751 C C . VAL A 1 95 ? -3.832 -9.362 -7.636 1.00 94.38 95 VAL A C 1
ATOM 753 O O . VAL A 1 95 ? -4.565 -8.824 -8.469 1.00 94.38 95 VAL A O 1
ATOM 756 N N . SER A 1 96 ? -4.299 -10.099 -6.631 1.00 91.25 96 SER A N 1
ATOM 757 C CA . SER A 1 96 ? -5.720 -10.349 -6.357 1.00 91.25 96 SER A CA 1
ATOM 758 C C . SER A 1 96 ? -6.207 -9.719 -5.050 1.00 91.25 96 SER A C 1
ATOM 760 O O . SER A 1 96 ? -7.400 -9.749 -4.778 1.00 91.25 96 SER A O 1
ATOM 762 N N . LYS A 1 97 ? -5.315 -9.115 -4.252 1.00 92.06 97 LYS A N 1
ATOM 763 C CA . LYS A 1 97 ? -5.657 -8.429 -2.999 1.00 92.06 97 LYS A CA 1
ATOM 764 C C . LYS A 1 97 ? -5.343 -6.942 -3.088 1.00 92.06 97 LYS A C 1
ATOM 766 O O . LYS A 1 97 ? -4.235 -6.555 -3.464 1.00 92.06 97 LYS A O 1
ATOM 771 N N . LYS A 1 98 ? -6.301 -6.101 -2.700 1.00 95.38 98 LYS A N 1
ATOM 772 C CA . LYS A 1 98 ? -6.119 -4.650 -2.628 1.00 95.38 98 LYS A CA 1
ATOM 773 C C . LYS A 1 98 ? -6.374 -4.154 -1.211 1.00 95.38 98 LYS A C 1
ATOM 775 O O . LYS A 1 98 ? -7.383 -4.492 -0.605 1.00 95.38 98 LYS A O 1
ATOM 780 N N . LEU A 1 99 ? -5.493 -3.301 -0.708 1.00 96.50 99 LEU A N 1
ATOM 781 C CA . LEU A 1 99 ? -5.665 -2.578 0.542 1.00 96.50 99 LEU A CA 1
ATOM 782 C C . LEU A 1 99 ? -5.920 -1.103 0.228 1.00 96.50 99 LEU A C 1
ATOM 784 O O . LEU A 1 99 ? -5.037 -0.399 -0.266 1.00 96.50 99 LEU A O 1
ATOM 788 N N . ARG A 1 100 ? -7.141 -0.629 0.491 1.00 96.19 100 ARG A N 1
ATOM 789 C CA . ARG A 1 100 ? -7.513 0.770 0.261 1.00 96.19 100 ARG A CA 1
ATOM 790 C C . ARG A 1 100 ? -7.274 1.578 1.527 1.00 96.19 100 ARG A C 1
ATOM 792 O O . ARG A 1 100 ? -7.956 1.377 2.523 1.00 96.19 100 ARG A O 1
ATOM 799 N N . MET A 1 101 ? -6.368 2.541 1.455 1.00 96.44 101 MET A N 1
ATOM 800 C CA . MET A 1 101 ? -5.932 3.367 2.576 1.00 96.44 101 MET A CA 1
ATOM 801 C C . MET A 1 101 ? -6.469 4.792 2.438 1.00 96.44 101 MET A C 1
ATOM 803 O O . MET A 1 101 ? -6.333 5.413 1.386 1.00 96.44 101 MET A O 1
ATOM 807 N N . LYS A 1 102 ? -7.049 5.352 3.500 1.00 95.69 102 LYS A N 1
ATOM 808 C CA . LYS A 1 102 ? -7.489 6.756 3.552 1.00 95.69 102 LYS A CA 1
ATOM 809 C C . LYS A 1 102 ? -6.660 7.532 4.565 1.00 95.69 102 LYS A C 1
ATOM 811 O O . LYS A 1 102 ? -6.481 7.080 5.700 1.00 95.69 102 LYS A O 1
ATOM 816 N N . ARG A 1 103 ? -6.186 8.719 4.173 1.00 94.25 103 ARG A N 1
ATOM 817 C CA . ARG A 1 103 ? -5.461 9.618 5.082 1.00 94.25 103 ARG A CA 1
ATOM 818 C C . ARG A 1 103 ? -6.307 9.907 6.325 1.00 94.25 103 ARG A C 1
ATOM 820 O O . ARG A 1 103 ? -7.473 10.275 6.212 1.00 94.25 103 ARG A O 1
ATOM 827 N N . THR A 1 104 ? -5.714 9.715 7.496 1.00 93.62 104 THR A N 1
ATOM 828 C CA . THR A 1 104 ? -6.364 9.839 8.802 1.00 93.62 104 THR A CA 1
ATOM 829 C C . THR A 1 104 ? -5.544 10.772 9.687 1.00 93.62 104 THR A C 1
ATOM 831 O O . THR A 1 104 ? -4.318 10.687 9.724 1.00 93.62 104 THR A O 1
ATOM 834 N N . PHE A 1 105 ? -6.224 11.663 10.405 1.00 92.50 105 PHE A N 1
ATOM 835 C CA . PHE A 1 105 ? -5.601 12.587 11.348 1.00 92.50 105 PHE A CA 1
ATOM 836 C C . PHE A 1 105 ? -5.776 12.058 12.768 1.00 92.50 105 PHE A C 1
ATOM 838 O O . PHE A 1 105 ? -6.887 11.726 13.182 1.00 92.50 105 PHE A O 1
ATOM 845 N N . ILE A 1 106 ? -4.669 11.962 13.498 1.00 90.94 106 ILE A N 1
ATOM 846 C CA . ILE A 1 106 ? -4.672 11.534 14.895 1.00 90.94 106 ILE A CA 1
ATOM 847 C C . ILE A 1 106 ? -5.040 12.741 15.752 1.00 90.94 106 ILE A C 1
ATOM 849 O O . ILE A 1 106 ? -4.398 13.783 15.661 1.00 90.94 106 ILE A O 1
ATOM 853 N N . ASN A 1 107 ? -6.055 12.575 16.595 1.00 90.88 107 ASN A N 1
ATOM 854 C CA . ASN A 1 107 ? -6.462 13.567 17.581 1.00 90.88 107 ASN A CA 1
ATOM 855 C C . ASN A 1 107 ? -6.261 12.996 18.983 1.00 90.88 107 ASN A C 1
ATOM 857 O O . ASN A 1 107 ? -6.414 11.791 19.198 1.00 90.88 107 ASN A O 1
ATOM 861 N N . GLU A 1 108 ? -5.957 13.863 19.944 1.00 92.69 108 GLU A N 1
ATOM 862 C CA . GLU A 1 108 ? -5.958 13.476 21.350 1.00 92.69 108 GLU A CA 1
ATOM 863 C C . GLU A 1 108 ? -7.359 13.023 21.766 1.00 92.69 108 GLU A C 1
ATOM 865 O O . GLU A 1 108 ? -8.373 13.638 21.422 1.00 92.69 108 GLU A O 1
ATOM 870 N N . LYS A 1 109 ? -7.430 11.929 22.524 1.00 90.06 109 LYS A N 1
ATOM 871 C CA . LYS A 1 109 ? -8.698 11.477 23.087 1.00 90.06 109 LYS A CA 1
ATOM 872 C C . LYS A 1 109 ? -9.072 12.406 24.243 1.00 90.06 109 LYS A C 1
ATOM 874 O O . LYS A 1 109 ? -8.394 12.404 25.269 1.00 90.06 109 LYS A O 1
ATOM 879 N N . SER A 1 110 ? -10.162 13.164 24.115 1.00 79.88 110 SER A N 1
ATOM 880 C CA . SER A 1 110 ? -10.697 13.941 25.238 1.00 79.88 110 SER A CA 1
ATOM 881 C C . SER A 1 110 ? -11.167 12.992 26.351 1.00 79.88 110 SER A C 1
ATOM 883 O O . SER A 1 110 ? -11.820 11.979 26.095 1.00 79.88 110 SER A O 1
ATOM 885 N N . GLN A 1 111 ? -10.851 13.301 27.610 1.00 66.06 111 GLN A N 1
ATOM 886 C CA . GLN A 1 111 ? -11.163 12.447 28.771 1.00 66.06 111 GLN A CA 1
ATOM 887 C C . GLN A 1 111 ? -12.669 12.348 29.125 1.00 66.06 111 GLN A C 1
ATOM 889 O O . GLN A 1 111 ? -13.029 11.863 30.192 1.00 66.06 111 GLN A O 1
ATOM 894 N N . SER A 1 112 ? -13.581 12.759 28.244 1.00 59.81 112 SER A N 1
ATOM 895 C CA . SER A 1 112 ? -15.017 12.902 28.522 1.00 59.81 112 SER A CA 1
ATOM 896 C C . SER A 1 112 ? -15.888 11.798 27.904 1.00 59.81 112 SER A C 1
ATOM 898 O O . SER A 1 112 ? -16.903 12.081 27.274 1.00 59.81 112 SER A O 1
ATOM 900 N N . SER A 1 113 ? -15.508 10.529 28.066 1.00 51.28 113 SER A N 1
ATOM 901 C CA . SER A 1 113 ? -16.412 9.392 27.807 1.00 51.28 113 SER A CA 1
ATOM 902 C C . SER A 1 113 ? -16.262 8.296 28.864 1.00 51.28 113 SER A C 1
ATOM 904 O O . SER A 1 113 ? -16.014 7.129 28.575 1.00 51.28 113 SER A O 1
ATOM 906 N N . SER A 1 114 ? -16.437 8.681 30.127 1.00 49.41 114 SER A N 1
ATOM 907 C CA . SER A 1 114 ? -16.857 7.762 31.182 1.00 49.41 114 SER A CA 1
ATOM 908 C C . SER A 1 114 ? -18.347 7.447 31.002 1.00 49.41 114 SER A C 1
ATOM 910 O O . SER A 1 114 ? -19.223 8.160 31.486 1.00 49.41 114 SER A O 1
ATOM 912 N N . GLY A 1 115 ? -18.651 6.362 30.290 1.00 49.91 115 GLY A N 1
ATOM 913 C CA . GLY A 1 115 ? -19.987 5.768 30.286 1.00 49.91 115 GLY A CA 1
ATOM 914 C C . GLY A 1 115 ? -20.284 5.113 31.635 1.00 49.91 115 GLY A C 1
ATOM 915 O O . GLY A 1 115 ? -20.161 3.902 31.774 1.00 49.91 115 GLY A O 1
ATOM 916 N N . VAL A 1 116 ? -20.661 5.905 32.641 1.00 49.31 116 VAL A N 1
ATOM 917 C CA . VAL A 1 116 ? -21.381 5.391 33.811 1.00 49.31 116 VAL A CA 1
ATOM 918 C C . VAL A 1 116 ? -22.825 5.168 33.373 1.00 49.31 116 VAL A C 1
ATOM 920 O O . VAL A 1 116 ? -23.621 6.102 33.360 1.00 49.31 116 VAL A O 1
ATOM 923 N N . SER A 1 117 ? -23.168 3.933 33.014 1.00 46.31 117 SER A N 1
ATOM 924 C CA . SER A 1 117 ? -24.564 3.503 32.955 1.00 46.31 117 SER A CA 1
ATOM 925 C C . SER A 1 117 ? -24.924 2.936 34.327 1.00 46.31 117 SER A C 1
ATOM 927 O O . SER A 1 117 ? -24.676 1.768 34.610 1.00 46.31 117 SER A O 1
ATOM 929 N N . LYS A 1 118 ? -25.443 3.792 35.213 1.00 42.62 118 LYS A N 1
ATOM 930 C CA . LYS A 1 118 ? -26.229 3.347 36.368 1.00 42.62 118 LYS A CA 1
ATOM 931 C C . LYS A 1 118 ? -27.648 3.097 35.870 1.00 42.62 118 LYS A C 1
ATOM 933 O O . LYS A 1 118 ? -28.265 4.048 35.408 1.00 42.62 118 LYS A O 1
ATOM 938 N N . ASN A 1 119 ? -28.121 1.862 35.993 1.00 46.25 119 ASN A N 1
ATOM 939 C CA . ASN A 1 119 ? -29.511 1.516 36.282 1.00 46.25 119 ASN A CA 1
ATOM 940 C C . ASN A 1 119 ? -29.488 0.335 37.248 1.00 46.25 119 ASN A C 1
ATOM 942 O O . ASN A 1 119 ? -28.674 -0.583 37.001 1.00 46.25 119 ASN A O 1
#

Radius of gyration: 21.51 Å; chains: 1; bounding box: 72×41×64 Å

pLDDT: mean 82.09, std 16.82, range [38.44, 97.38]